Protein AF-A0A6A6LMG4-F1 (afdb_monomer_lite)

InterPro domains:
  IPR001678 SAM-dependent methyltransferase RsmB-F/NOP2-type domain [PS51686] (1-78)
  IPR023267 RNA (C5-cytosine) methyltransferase [PTHR22807] (11-76)
  IPR029063 S-adenosyl-L-methionine-dependent methyltransferase superfamily [G3DSA:3.40.50.150] (10-122)
  IPR029063 S-adenosyl-L-methionine-dependent methyltransferase superfamily [SSF53335] (12-74)

Sequence (123 aa):
MHLALAGSRVASEKNEAVINYALNMSDVKLDPCGLDFGRPGFIRSRKHHFHPSLGKARRFYPHVHNMDGYFVAKVNLGLQRRHQGRVAPKNSQVVPQQSKITAVWSDNNENKDSLETADIWLM

Structure (mmCIF, N/CA/C/O backbone):
data_AF-A0A6A6LMG4-F1
#
_entry.id   AF-A0A6A6LMG4-F1
#
loop_
_atom_site.group_PDB
_atom_site.id
_atom_site.type_symbol
_atom_site.label_atom_id
_atom_site.label_alt_id
_atom_site.label_comp_id
_atom_site.label_asym_id
_atom_site.label_entity_id
_atom_site.label_seq_id
_atom_site.pdbx_PDB_ins_code
_atom_site.Cartn_x
_atom_site.Cartn_y
_atom_site.Cartn_z
_atom_site.occupancy
_atom_site.B_iso_or_equiv
_atom_site.auth_seq_id
_atom_site.auth_comp_id
_atom_site.auth_asym_id
_atom_site.auth_atom_id
_atom_site.pdbx_PDB_model_num
ATOM 1 N N . MET A 1 1 ? -13.388 10.355 -0.576 1.00 55.06 1 MET A N 1
ATOM 2 C CA . MET A 1 1 ? -12.484 9.186 -0.644 1.00 55.06 1 MET A CA 1
ATOM 3 C C . MET A 1 1 ? -11.109 9.732 -0.960 1.00 55.06 1 MET A C 1
ATOM 5 O O . MET A 1 1 ? -11.005 10.443 -1.949 1.00 55.06 1 MET A O 1
ATOM 9 N N . HIS A 1 2 ? -10.106 9.502 -0.113 1.00 68.19 2 HIS A N 1
ATOM 10 C CA . HIS A 1 2 ? -8.768 10.050 -0.341 1.00 68.19 2 HIS A CA 1
ATOM 11 C C . HIS A 1 2 ? -7.846 8.915 -0.802 1.00 68.19 2 HIS A C 1
ATOM 13 O O . HIS A 1 2 ? -7.666 7.919 -0.102 1.00 68.19 2 HIS A O 1
ATOM 19 N N . LEU A 1 3 ? -7.318 9.037 -2.019 1.00 65.12 3 LEU A N 1
ATOM 20 C CA . LEU A 1 3 ? -6.275 8.158 -2.542 1.00 65.12 3 LEU A CA 1
ATOM 21 C C . LEU A 1 3 ? -4.925 8.789 -2.206 1.00 65.12 3 LEU A C 1
ATOM 23 O O . LEU A 1 3 ? -4.677 9.937 -2.566 1.00 65.12 3 LEU A O 1
ATOM 27 N N . ALA A 1 4 ? -4.069 8.049 -1.507 1.00 68.38 4 ALA A N 1
ATOM 28 C CA . ALA A 1 4 ? -2.695 8.456 -1.253 1.00 68.38 4 ALA A CA 1
ATOM 29 C C . ALA A 1 4 ? -1.780 7.811 -2.303 1.00 68.38 4 ALA A C 1
ATOM 31 O O . ALA A 1 4 ? -1.757 6.584 -2.439 1.00 68.38 4 ALA A O 1
ATOM 32 N N . LEU A 1 5 ? -1.042 8.650 -3.034 1.00 68.25 5 LEU A N 1
ATOM 33 C CA . LEU A 1 5 ? -0.026 8.267 -4.015 1.00 68.25 5 LEU A CA 1
ATOM 34 C C . LEU A 1 5 ? 1.340 8.759 -3.523 1.00 68.25 5 LEU A C 1
ATOM 36 O O . LEU A 1 5 ? 1.514 9.954 -3.296 1.00 68.25 5 LEU A O 1
ATOM 40 N N . ALA A 1 6 ? 2.304 7.853 -3.352 1.00 72.19 6 ALA A N 1
ATOM 41 C CA . ALA A 1 6 ? 3.681 8.187 -2.973 1.00 72.19 6 ALA A CA 1
ATOM 42 C C . ALA A 1 6 ? 4.679 7.659 -4.017 1.00 72.19 6 ALA A C 1
ATOM 44 O O . ALA A 1 6 ? 4.518 6.547 -4.514 1.00 72.19 6 ALA A O 1
ATOM 45 N N . GLY A 1 7 ? 5.707 8.444 -4.357 1.00 65.56 7 GLY A N 1
ATOM 46 C CA . GLY A 1 7 ? 6.691 8.106 -5.400 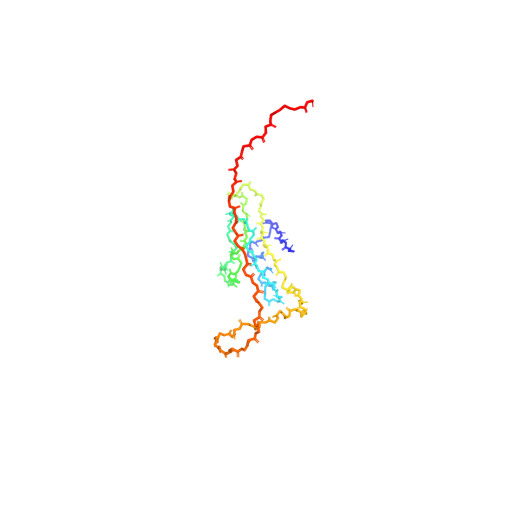1.00 65.56 7 GLY A CA 1
ATOM 47 C C . GLY A 1 7 ? 7.815 7.151 -4.958 1.00 65.56 7 GLY A C 1
ATOM 48 O O . GLY A 1 7 ? 8.142 7.044 -3.775 1.00 65.56 7 GLY A O 1
ATOM 49 N N . SER A 1 8 ? 8.454 6.498 -5.938 1.00 62.12 8 SER A N 1
ATOM 50 C CA . SER A 1 8 ? 9.442 5.404 -5.800 1.00 62.12 8 SER A CA 1
ATOM 51 C C . SER A 1 8 ? 10.697 5.710 -4.989 1.00 62.12 8 SER A C 1
ATOM 53 O O . SER A 1 8 ? 11.452 4.792 -4.673 1.00 62.12 8 SER A O 1
ATOM 55 N N . ARG A 1 9 ? 11.009 6.988 -4.753 1.00 61.88 9 ARG A N 1
ATOM 56 C CA . ARG A 1 9 ? 12.305 7.389 -4.181 1.00 61.88 9 ARG A CA 1
ATOM 57 C C . ARG A 1 9 ? 12.421 7.030 -2.699 1.00 61.88 9 ARG A C 1
ATOM 59 O O . ARG A 1 9 ? 13.519 6.970 -2.154 1.00 61.88 9 ARG A O 1
ATOM 66 N N . VAL A 1 10 ? 11.287 6.802 -2.048 1.00 63.09 10 VAL A N 1
ATOM 67 C CA . VAL A 1 10 ? 11.212 6.424 -0.642 1.00 63.09 10 VAL A CA 1
ATOM 68 C C . VAL A 1 10 ? 11.255 4.900 -0.521 1.00 63.09 10 VAL A C 1
ATOM 70 O O . VAL A 1 10 ? 10.548 4.196 -1.240 1.00 63.09 10 VAL A O 1
ATOM 73 N N . ALA A 1 11 ? 12.086 4.390 0.395 1.00 75.12 11 ALA A N 1
ATOM 74 C CA . ALA A 1 11 ? 12.155 2.963 0.701 1.00 75.12 11 ALA A CA 1
ATOM 75 C C . ALA A 1 11 ? 10.750 2.415 0.982 1.00 75.12 11 ALA A C 1
ATOM 77 O O . ALA A 1 11 ? 10.015 3.019 1.764 1.00 75.12 11 ALA A O 1
ATOM 78 N N . SER A 1 12 ? 10.397 1.272 0.378 1.00 78.88 12 SER A N 1
ATOM 79 C CA . SER A 1 12 ? 9.055 0.693 0.511 1.00 78.88 12 SER A CA 1
ATOM 80 C C . SER A 1 12 ? 8.643 0.604 1.984 1.00 78.88 12 SER A C 1
ATOM 82 O O . SER A 1 12 ? 7.637 1.172 2.356 1.00 78.88 12 SER A O 1
ATOM 84 N N . GLU A 1 13 ? 9.501 0.094 2.872 1.00 84.88 13 GLU A N 1
ATOM 85 C CA . GLU A 1 13 ? 9.216 0.014 4.319 1.00 84.88 13 GLU A CA 1
ATOM 86 C C . GLU A 1 13 ? 8.744 1.335 4.962 1.00 84.88 13 GLU A C 1
ATOM 88 O O . GLU A 1 13 ? 7.898 1.308 5.856 1.00 84.88 13 GLU A O 1
ATOM 93 N N . LYS A 1 14 ? 9.240 2.492 4.501 1.00 87.81 14 LYS A N 1
ATOM 94 C CA . LYS A 1 14 ? 8.823 3.802 5.018 1.00 87.81 14 LYS A CA 1
ATOM 95 C C . LYS A 1 14 ? 7.405 4.173 4.571 1.00 87.81 14 LYS A C 1
ATOM 97 O O . LYS A 1 14 ? 6.677 4.765 5.363 1.00 87.81 14 LYS A O 1
ATOM 102 N N . ASN A 1 15 ? 6.992 3.816 3.355 1.00 88.94 15 ASN A N 1
ATOM 103 C CA . ASN A 1 15 ? 5.629 4.081 2.877 1.00 88.94 15 ASN A CA 1
ATOM 104 C C . ASN A 1 15 ? 4.606 3.289 3.702 1.00 88.94 15 ASN A C 1
ATOM 106 O O . ASN A 1 15 ? 3.645 3.860 4.220 1.00 88.94 15 ASN A O 1
ATOM 110 N N . GLU A 1 16 ? 4.858 1.996 3.910 1.00 91.19 16 GLU A N 1
ATOM 111 C CA . GLU A 1 16 ? 4.041 1.145 4.773 1.00 91.19 16 GLU A CA 1
ATOM 112 C C . GLU A 1 16 ? 4.006 1.647 6.221 1.00 91.19 16 GLU A C 1
ATOM 114 O O . GLU A 1 16 ? 2.936 1.658 6.831 1.00 91.19 16 GLU A O 1
ATOM 119 N N . ALA A 1 17 ? 5.130 2.132 6.759 1.00 90.75 17 ALA A N 1
ATOM 120 C CA . ALA A 1 17 ? 5.180 2.700 8.104 1.00 90.75 17 ALA A CA 1
ATOM 121 C C . ALA A 1 17 ? 4.302 3.953 8.258 1.00 90.75 17 ALA A C 1
ATOM 123 O O . ALA A 1 17 ? 3.607 4.078 9.265 1.00 90.75 17 ALA A O 1
ATOM 124 N N . VAL A 1 18 ? 4.278 4.848 7.262 1.00 90.06 18 VAL A N 1
ATOM 125 C CA . VAL A 1 18 ? 3.433 6.058 7.286 1.00 90.06 18 VAL A CA 1
ATOM 126 C C . VAL A 1 18 ? 1.948 5.694 7.313 1.00 90.06 18 VAL A C 1
ATOM 128 O O . VAL A 1 18 ? 1.188 6.246 8.107 1.00 90.06 18 VAL A O 1
ATOM 131 N N . ILE A 1 19 ? 1.525 4.732 6.492 1.00 90.69 19 ILE A N 1
ATOM 132 C CA . ILE A 1 19 ? 0.124 4.292 6.485 1.00 90.69 19 ILE A CA 1
ATOM 133 C C . ILE A 1 19 ? -0.223 3.528 7.766 1.00 90.69 19 ILE A C 1
ATOM 135 O O . ILE A 1 19 ? -1.299 3.726 8.322 1.00 90.69 19 ILE A O 1
ATOM 139 N N . ASN A 1 20 ? 0.683 2.688 8.271 1.00 92.19 20 ASN A N 1
ATOM 140 C CA . ASN A 1 20 ? 0.487 1.980 9.534 1.00 92.19 20 ASN A CA 1
ATOM 141 C C . ASN A 1 20 ? 0.326 2.954 10.711 1.00 92.19 20 ASN A C 1
ATOM 143 O O . ASN A 1 20 ? -0.522 2.757 11.573 1.00 92.19 20 ASN A O 1
ATOM 147 N N . TYR A 1 21 ? 1.101 4.038 10.715 1.00 91.50 21 TYR A N 1
ATOM 148 C CA . TYR A 1 21 ? 0.971 5.109 11.696 1.00 91.50 21 TYR A CA 1
ATOM 149 C C . TYR A 1 21 ? -0.396 5.802 11.609 1.00 91.50 21 TYR A C 1
ATOM 151 O O . TYR A 1 21 ? -1.063 5.970 12.629 1.00 91.50 21 TYR A O 1
ATOM 159 N N . ALA A 1 22 ? -0.864 6.114 10.395 1.00 89.56 22 ALA A N 1
ATOM 160 C CA . ALA A 1 22 ? -2.193 6.688 10.185 1.00 89.56 22 ALA A CA 1
ATOM 161 C C . ALA A 1 22 ? -3.329 5.753 10.646 1.00 89.56 22 ALA A C 1
ATOM 163 O O . ALA A 1 22 ? -4.317 6.223 11.201 1.00 89.56 22 ALA A O 1
ATOM 164 N N . LEU A 1 23 ? -3.183 4.438 10.456 1.00 89.44 23 LEU A N 1
ATOM 165 C CA . LEU A 1 23 ? -4.149 3.441 10.934 1.00 89.44 23 LEU A CA 1
ATOM 166 C C . LEU A 1 23 ? -4.182 3.312 12.458 1.00 89.44 23 LEU A C 1
ATOM 168 O O . LEU A 1 23 ? -5.237 3.043 13.018 1.00 89.44 23 LEU A O 1
ATOM 172 N N . ASN A 1 24 ? -3.041 3.485 13.122 1.00 88.00 24 ASN A N 1
ATOM 173 C CA . ASN A 1 24 ? -2.955 3.333 14.573 1.00 88.00 24 ASN A CA 1
ATOM 174 C C . ASN A 1 24 ? -3.478 4.555 15.333 1.00 88.00 24 ASN A C 1
ATOM 176 O O . ASN A 1 24 ? -3.934 4.422 16.463 1.00 88.00 24 ASN A O 1
ATOM 180 N N . MET A 1 25 ? -3.373 5.746 14.747 1.00 84.50 25 MET A N 1
ATOM 181 C CA . MET A 1 25 ? -3.725 6.994 15.429 1.00 84.50 25 MET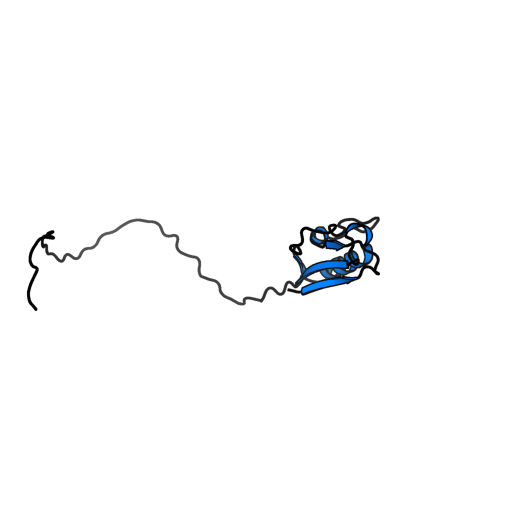 A CA 1
ATOM 182 C C . MET A 1 25 ? -5.095 7.551 15.071 1.00 84.50 25 MET A C 1
ATOM 184 O O . MET A 1 25 ? -5.566 8.484 15.716 1.00 84.50 25 MET A O 1
ATOM 188 N N . SER A 1 26 ? -5.700 7.083 13.989 1.00 79.56 26 SER A N 1
ATOM 189 C CA . SER A 1 26 ? -6.934 7.657 13.465 1.00 79.56 26 SER A CA 1
ATOM 190 C C . SER A 1 26 ? -7.931 6.558 13.143 1.00 79.56 26 SER A C 1
ATOM 192 O O . SER A 1 26 ? -7.540 5.439 12.825 1.00 79.56 26 SER A O 1
ATOM 194 N N . ASP A 1 27 ? -9.223 6.899 13.144 1.00 85.06 27 ASP A N 1
ATOM 195 C CA . ASP A 1 27 ? -10.313 6.015 12.707 1.00 85.06 27 ASP A CA 1
ATOM 196 C C . ASP A 1 27 ? -10.309 5.848 11.184 1.00 85.06 27 ASP A C 1
ATOM 198 O O . ASP A 1 27 ? -11.266 6.152 10.477 1.00 85.06 27 ASP A O 1
ATOM 202 N N . VAL A 1 28 ? -9.185 5.421 10.636 1.00 88.00 28 VAL A N 1
ATOM 203 C CA . VAL A 1 28 ? -8.950 5.304 9.210 1.00 88.00 28 VAL A CA 1
ATOM 204 C C . VAL A 1 28 ? -9.029 3.836 8.824 1.00 88.00 28 VAL A C 1
ATOM 206 O O . VAL A 1 28 ? -8.514 2.955 9.505 1.00 88.00 28 VAL A O 1
ATOM 209 N N . LYS A 1 29 ? -9.679 3.556 7.698 1.00 90.12 29 LYS A N 1
ATOM 210 C CA . LYS A 1 29 ? -9.779 2.213 7.131 1.00 90.12 29 LYS A CA 1
ATOM 211 C C . LYS A 1 29 ? -9.147 2.187 5.752 1.00 90.12 29 LYS A C 1
ATOM 213 O O . LYS A 1 29 ? -9.309 3.116 4.964 1.00 90.12 29 LYS A O 1
ATOM 218 N N . LEU A 1 30 ? -8.444 1.096 5.461 1.00 91.44 30 LEU A N 1
ATOM 219 C CA . LEU A 1 30 ? -7.962 0.816 4.115 1.00 91.44 30 LEU A CA 1
ATOM 220 C C . LEU A 1 30 ? -8.992 0.019 3.333 1.00 91.44 30 LEU A C 1
ATOM 222 O O . LEU A 1 30 ? -9.430 -1.062 3.754 1.00 91.44 30 LEU A O 1
ATOM 226 N N . ASP A 1 31 ? -9.285 0.542 2.155 1.00 91.88 31 ASP A N 1
ATOM 227 C CA . ASP A 1 31 ? -10.078 -0.121 1.139 1.00 91.88 31 ASP A CA 1
ATOM 228 C C . ASP A 1 31 ? -9.167 -0.712 0.060 1.00 91.88 31 ASP A C 1
ATOM 230 O O . ASP A 1 31 ? -8.068 -0.203 -0.175 1.00 91.88 31 ASP A O 1
ATOM 234 N N . PRO A 1 32 ? 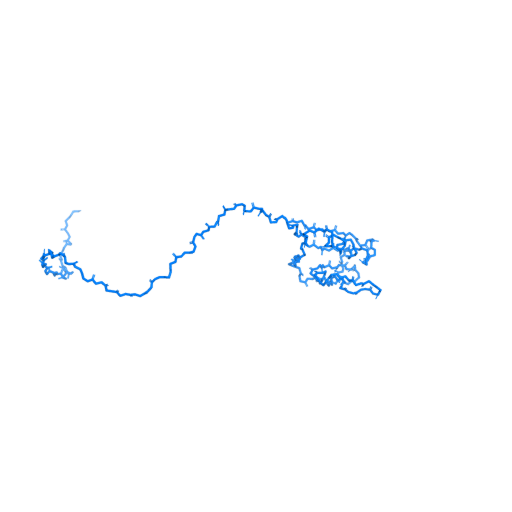-9.611 -1.778 -0.624 1.00 91.31 32 PRO A N 1
ATOM 235 C CA . PRO A 1 32 ? -8.934 -2.241 -1.825 1.00 91.31 32 PRO A CA 1
ATOM 236 C C . PRO A 1 32 ? -8.928 -1.131 -2.883 1.00 91.31 32 PRO A C 1
ATOM 238 O O . PRO A 1 32 ? -9.945 -0.477 -3.129 1.00 91.31 32 PRO A O 1
ATOM 241 N N . CYS A 1 33 ? -7.782 -0.935 -3.536 1.00 87.94 33 CYS A N 1
ATOM 242 C CA . CYS A 1 33 ? -7.619 0.098 -4.563 1.00 87.94 33 CYS A CA 1
ATOM 243 C C . CYS A 1 33 ? -8.420 -0.175 -5.852 1.00 87.94 33 CYS A C 1
ATOM 245 O O . CYS A 1 33 ? -8.443 0.685 -6.723 1.00 87.94 33 CYS A O 1
ATOM 247 N N . GLY A 1 34 ? -9.058 -1.346 -5.986 1.00 87.06 34 GLY A N 1
ATOM 248 C CA . GLY A 1 34 ? -9.708 -1.769 -7.234 1.00 87.06 34 GLY A CA 1
ATOM 249 C C . GLY A 1 34 ? -8.703 -1.994 -8.364 1.00 87.06 34 GLY A C 1
ATOM 250 O O . GLY A 1 34 ? -9.022 -1.796 -9.528 1.00 87.06 34 GLY A O 1
ATOM 251 N N . LEU A 1 35 ? -7.466 -2.330 -7.991 1.00 85.00 35 LEU A N 1
ATOM 252 C CA . LEU A 1 35 ? -6.341 -2.473 -8.895 1.00 85.00 35 LEU A CA 1
ATOM 253 C C . LEU A 1 35 ? -5.808 -3.898 -8.798 1.00 85.00 35 LEU A C 1
ATOM 255 O O . LEU A 1 35 ? -5.346 -4.320 -7.727 1.00 85.00 35 LEU A O 1
ATOM 259 N N . ASP A 1 36 ? -5.876 -4.618 -9.912 1.00 84.38 36 ASP A N 1
ATOM 260 C CA . ASP A 1 36 ? -5.462 -6.023 -9.989 1.00 84.38 36 ASP A CA 1
ATOM 261 C C . ASP A 1 36 ? -3.965 -6.173 -10.272 1.00 84.38 36 ASP A C 1
ATOM 263 O O . ASP A 1 36 ? -3.378 -7.222 -10.016 1.00 84.38 36 ASP A O 1
ATOM 267 N N . PHE A 1 37 ? -3.323 -5.098 -10.735 1.00 86.31 37 PHE A N 1
ATOM 268 C CA . PHE A 1 37 ? -1.892 -5.056 -10.994 1.00 86.31 37 PHE A CA 1
ATOM 269 C C . PHE A 1 37 ? -1.098 -4.492 -9.804 1.00 86.31 37 PHE A C 1
ATOM 271 O O . PHE A 1 37 ? -1.596 -3.715 -8.983 1.00 86.31 37 PHE A O 1
ATOM 278 N N . GLY A 1 38 ? 0.173 -4.892 -9.723 1.00 89.38 38 GLY A N 1
ATOM 279 C CA . GLY A 1 38 ? 1.110 -4.473 -8.679 1.00 89.38 38 GLY A CA 1
ATOM 280 C C . GLY A 1 38 ? 1.286 -5.491 -7.556 1.00 89.38 38 GLY A C 1
ATOM 281 O O . GLY A 1 38 ? 0.510 -6.433 -7.388 1.00 89.38 38 GLY A O 1
ATOM 282 N N . ARG A 1 39 ? 2.333 -5.302 -6.749 1.00 91.69 39 ARG A N 1
ATOM 283 C CA . ARG A 1 39 ? 2.592 -6.172 -5.591 1.00 91.69 39 ARG A CA 1
ATOM 284 C C . ARG A 1 39 ? 1.814 -5.670 -4.367 1.00 91.69 39 ARG A C 1
ATOM 286 O O . ARG A 1 39 ? 1.754 -4.461 -4.155 1.00 91.69 39 ARG A O 1
ATOM 293 N N . PRO A 1 40 ? 1.223 -6.556 -3.549 1.00 92.88 40 PRO A N 1
ATOM 294 C CA . PRO A 1 40 ? 0.502 -6.149 -2.342 1.00 92.88 40 PRO A CA 1
ATOM 295 C C . PRO A 1 40 ? 1.445 -5.505 -1.320 1.00 92.88 40 PRO A C 1
ATOM 297 O O . PRO A 1 40 ? 2.605 -5.910 -1.239 1.00 92.88 40 PRO A O 1
ATOM 300 N N . GLY A 1 41 ? 0.948 -4.546 -0.532 1.00 91.81 41 GLY A N 1
ATOM 301 C CA . GLY A 1 41 ? 1.687 -3.900 0.563 1.00 91.81 41 GLY A CA 1
ATOM 302 C C . GLY A 1 41 ? 2.269 -4.889 1.587 1.00 91.81 41 GLY A C 1
ATOM 303 O O . GLY A 1 41 ? 1.842 -6.043 1.680 1.00 91.81 41 GLY A O 1
ATOM 304 N N . PHE A 1 42 ? 3.293 -4.478 2.344 1.00 92.75 42 PHE A N 1
ATOM 305 C CA . PHE A 1 42 ? 3.946 -5.373 3.298 1.00 92.75 42 PHE A CA 1
ATOM 306 C C . PHE A 1 42 ? 3.085 -5.496 4.550 1.00 92.75 42 PHE A C 1
ATOM 308 O O . PHE A 1 42 ? 2.814 -4.512 5.226 1.00 92.75 42 PHE A O 1
ATOM 315 N N . ILE A 1 43 ? 2.698 -6.725 4.883 1.00 92.75 43 ILE A N 1
ATOM 316 C CA . ILE A 1 43 ? 2.105 -7.056 6.188 1.00 92.75 43 ILE A CA 1
ATOM 317 C C . ILE A 1 43 ? 3.223 -7.312 7.208 1.00 92.75 43 ILE A C 1
ATOM 319 O O . ILE A 1 43 ? 3.130 -6.961 8.380 1.00 92.75 43 ILE A O 1
ATOM 323 N N . ARG A 1 44 ? 4.330 -7.887 6.736 1.00 90.19 44 ARG A N 1
ATOM 324 C CA . ARG A 1 44 ? 5.539 -8.132 7.514 1.00 90.19 44 ARG A CA 1
ATOM 325 C C . ARG A 1 44 ? 6.740 -7.770 6.657 1.00 90.19 44 ARG A C 1
ATOM 327 O O . ARG A 1 44 ? 6.858 -8.265 5.538 1.00 90.19 44 ARG A O 1
ATOM 334 N N . SER A 1 45 ? 7.621 -6.926 7.184 1.00 88.31 45 SER A N 1
ATOM 335 C CA . SER A 1 45 ? 8.905 -6.628 6.550 1.00 88.31 45 SER A CA 1
ATOM 336 C C . SER A 1 45 ? 10.011 -6.699 7.580 1.00 88.31 45 SER A C 1
ATOM 338 O O . SER A 1 45 ? 10.015 -5.925 8.533 1.00 88.31 45 SER A O 1
ATOM 340 N N . ARG A 1 46 ? 10.957 -7.624 7.395 1.00 87.06 46 ARG A N 1
ATOM 341 C CA . ARG A 1 46 ? 12.110 -7.820 8.287 1.00 87.06 46 ARG A CA 1
ATOM 342 C C . ARG A 1 46 ? 11.697 -7.855 9.770 1.00 87.06 46 ARG A C 1
ATOM 344 O O . ARG A 1 46 ? 11.147 -8.858 10.217 1.00 87.06 46 ARG A O 1
ATOM 351 N N . LYS A 1 47 ? 11.963 -6.769 10.508 1.00 89.81 47 LYS A N 1
ATOM 352 C CA . LYS A 1 47 ? 11.692 -6.598 11.946 1.00 89.81 47 LYS A CA 1
ATOM 353 C C . LYS A 1 47 ? 10.369 -5.872 12.242 1.00 89.81 47 LYS A C 1
ATOM 355 O O . LYS A 1 47 ? 9.971 -5.796 13.398 1.00 89.81 47 LYS A O 1
ATOM 360 N N . HIS A 1 48 ? 9.699 -5.326 11.228 1.00 87.44 48 HIS A N 1
ATOM 361 C CA . HIS A 1 48 ? 8.466 -4.560 11.372 1.00 87.44 48 HIS A CA 1
ATOM 362 C C . HIS A 1 48 ? 7.233 -5.408 11.050 1.00 87.44 48 HIS A C 1
ATOM 364 O O . HIS A 1 48 ? 7.138 -6.057 10.001 1.00 87.44 48 HIS A O 1
ATOM 370 N N . HIS A 1 49 ? 6.278 -5.361 11.976 1.00 92.19 49 HIS A N 1
ATOM 371 C CA . HIS A 1 49 ? 4.951 -5.941 11.840 1.00 92.19 49 HIS A CA 1
ATOM 372 C C . HIS A 1 49 ? 3.967 -4.815 11.560 1.00 92.19 49 HIS A C 1
ATOM 374 O O . HIS A 1 49 ? 3.868 -3.866 12.339 1.00 92.19 49 HIS A O 1
ATOM 380 N N . PHE A 1 50 ? 3.264 -4.915 10.441 1.00 93.25 50 PHE A N 1
ATOM 381 C CA . PHE A 1 50 ? 2.290 -3.919 10.042 1.00 93.25 50 PHE A CA 1
ATOM 382 C C . PHE A 1 50 ? 0.868 -4.469 10.105 1.00 93.25 50 PHE A C 1
ATOM 384 O O . PHE A 1 50 ? 0.644 -5.680 10.161 1.00 93.25 50 PHE A O 1
ATOM 391 N N . HIS A 1 51 ? -0.106 -3.562 10.065 1.00 92.69 51 HIS A N 1
ATOM 392 C CA . HIS A 1 51 ? -1.509 -3.933 10.053 1.00 92.69 51 HIS A CA 1
ATOM 393 C C . HIS A 1 51 ? -1.842 -4.803 8.819 1.00 92.69 51 HIS A C 1
ATOM 395 O O . HIS A 1 51 ? -1.497 -4.425 7.694 1.00 92.69 51 HIS A O 1
ATOM 401 N N . PRO A 1 52 ? -2.570 -5.928 8.968 1.00 93.31 52 PRO A N 1
ATOM 402 C CA . PRO A 1 52 ? -2.884 -6.839 7.859 1.00 93.31 52 PRO A CA 1
ATOM 403 C C . PRO A 1 52 ? -3.643 -6.160 6.708 1.00 93.31 52 PRO A C 1
ATOM 405 O O . PRO A 1 52 ? -3.482 -6.529 5.545 1.00 93.31 52 PRO A O 1
ATOM 408 N N . SER A 1 53 ? -4.410 -5.105 7.003 1.00 92.25 53 SER A N 1
ATOM 409 C CA . SER A 1 53 ? -5.083 -4.284 5.983 1.00 92.25 53 SER A CA 1
ATOM 410 C C . SER A 1 53 ? -4.140 -3.626 4.969 1.00 92.25 53 SER A C 1
ATOM 412 O O . SER A 1 53 ? -4.621 -3.238 3.907 1.00 92.25 53 SER A O 1
ATOM 414 N N . LEU A 1 54 ? -2.831 -3.514 5.234 1.00 92.44 54 LEU A N 1
ATOM 415 C CA . LEU A 1 54 ? -1.867 -3.008 4.246 1.00 92.44 54 LEU A CA 1
ATOM 416 C C . LEU A 1 54 ? -1.748 -3.896 3.007 1.00 92.44 54 LEU A C 1
ATOM 418 O O . LEU A 1 54 ? -1.345 -3.402 1.958 1.00 92.44 54 LEU A O 1
ATOM 422 N N . GLY A 1 55 ? -2.168 -5.164 3.073 1.00 92.69 55 GLY A N 1
ATOM 423 C CA . GLY A 1 55 ? -2.253 -6.018 1.886 1.00 92.69 55 GLY A CA 1
ATOM 424 C C . GLY A 1 55 ? -3.202 -5.475 0.805 1.00 92.69 55 GLY A C 1
ATOM 425 O O . GLY A 1 55 ? -3.075 -5.848 -0.358 1.00 92.69 55 GLY A O 1
ATOM 426 N N . LYS A 1 56 ? -4.118 -4.563 1.166 1.00 92.88 56 LYS A N 1
ATOM 427 C CA . LYS A 1 56 ? -5.031 -3.879 0.234 1.00 92.88 56 LYS A CA 1
ATOM 428 C C . LYS A 1 56 ? -4.357 -2.762 -0.572 1.00 92.88 56 LYS A C 1
ATOM 430 O O . LYS A 1 56 ? -4.910 -2.335 -1.584 1.00 92.88 56 LYS A O 1
ATOM 435 N N . ALA A 1 57 ? -3.195 -2.285 -0.124 1.00 93.00 57 ALA A N 1
ATOM 436 C CA . ALA A 1 57 ? -2.387 -1.309 -0.844 1.00 93.00 57 ALA A CA 1
ATOM 437 C C . ALA A 1 57 ? -1.593 -1.981 -1.975 1.00 93.00 57 ALA A C 1
ATOM 439 O O . ALA A 1 57 ? -1.335 -3.190 -1.945 1.00 93.00 57 ALA A O 1
ATOM 440 N N . ARG A 1 58 ? -1.174 -1.190 -2.967 1.00 92.56 58 ARG A N 1
ATOM 441 C CA . ARG A 1 58 ? -0.429 -1.669 -4.138 1.00 92.56 58 ARG A CA 1
ATOM 442 C C . ARG A 1 58 ? 0.900 -0.948 -4.298 1.00 92.56 58 ARG A C 1
ATOM 444 O O . ARG A 1 58 ? 0.982 0.269 -4.153 1.00 92.56 58 ARG A O 1
ATOM 451 N N . ARG A 1 59 ? 1.930 -1.724 -4.627 1.00 91.12 59 ARG A N 1
ATOM 452 C CA . ARG A 1 59 ? 3.284 -1.270 -4.940 1.00 91.12 59 ARG A CA 1
ATOM 453 C C . ARG A 1 59 ? 3.603 -1.495 -6.402 1.00 91.12 59 ARG A C 1
ATOM 455 O O . ARG A 1 59 ? 3.353 -2.581 -6.930 1.00 91.12 59 ARG A O 1
ATOM 462 N N . PHE A 1 60 ? 4.269 -0.508 -6.978 1.00 90.56 60 PHE A N 1
ATOM 463 C CA . PHE A 1 60 ? 4.782 -0.539 -8.332 1.00 90.56 60 PHE A CA 1
ATOM 464 C C . PHE A 1 60 ? 6.297 -0.388 -8.306 1.00 90.56 60 PHE A C 1
ATOM 466 O O . PHE A 1 60 ? 6.828 0.522 -7.674 1.00 90.56 60 PHE A O 1
ATOM 473 N N . TYR A 1 61 ? 6.990 -1.324 -8.950 1.00 87.81 61 TYR A N 1
ATOM 474 C CA . TYR A 1 61 ? 8.434 -1.350 -9.104 1.00 87.81 61 TYR A CA 1
ATOM 475 C C . TYR A 1 61 ? 8.800 -1.136 -10.574 1.00 87.81 61 TYR A C 1
ATOM 477 O O . TYR A 1 61 ? 8.259 -1.859 -11.418 1.00 87.81 61 TYR A O 1
ATOM 485 N N . PRO A 1 62 ? 9.763 -0.250 -10.882 1.00 87.88 62 PRO A N 1
ATOM 486 C CA . PRO A 1 62 ? 10.098 0.052 -12.267 1.00 87.88 62 PRO A CA 1
ATOM 487 C C . PRO A 1 62 ? 10.545 -1.130 -13.104 1.00 87.88 62 PRO A C 1
ATOM 489 O O . PRO A 1 62 ? 10.069 -1.331 -14.213 1.00 87.88 62 PRO A O 1
ATOM 492 N N . HIS A 1 63 ? 11.383 -1.979 -12.524 1.00 83.75 63 HIS A N 1
ATOM 493 C CA . HIS A 1 63 ? 11.911 -3.158 -13.197 1.00 83.75 63 HIS A CA 1
ATOM 494 C C . HIS A 1 63 ? 10.885 -4.292 -13.353 1.00 83.75 63 HIS A C 1
ATOM 496 O O . HIS A 1 63 ? 11.080 -5.167 -14.185 1.00 83.75 63 HIS A O 1
ATOM 502 N N . VAL A 1 64 ? 9.811 -4.311 -12.552 1.00 88.12 64 VAL A N 1
ATOM 503 C CA . VAL A 1 64 ? 8.788 -5.375 -12.610 1.00 88.12 64 VAL A CA 1
ATOM 504 C C . VAL A 1 64 ? 7.635 -4.979 -13.520 1.00 88.12 64 VAL A C 1
ATOM 506 O O . VAL A 1 64 ? 7.064 -5.826 -14.197 1.00 88.12 64 VAL A O 1
ATOM 509 N N . HIS A 1 65 ? 7.259 -3.701 -13.497 1.00 86.31 65 HIS A N 1
ATOM 510 C CA . HIS A 1 65 ? 6.046 -3.227 -14.157 1.00 86.31 65 HIS A CA 1
ATOM 511 C C . HIS A 1 65 ? 6.316 -2.291 -15.332 1.00 86.31 65 HIS A C 1
ATOM 513 O O . HIS A 1 65 ? 5.354 -1.857 -15.952 1.00 86.31 65 HIS A O 1
ATOM 519 N N . ASN A 1 66 ? 7.583 -1.999 -15.656 1.00 86.12 66 ASN A N 1
ATOM 520 C CA . ASN A 1 66 ? 7.957 -1.077 -16.732 1.00 86.12 66 ASN A CA 1
ATOM 521 C C . ASN A 1 66 ? 7.252 0.293 -16.603 1.00 86.12 66 ASN A C 1
ATOM 523 O O . ASN A 1 66 ? 6.782 0.872 -17.577 1.00 86.12 66 ASN A O 1
ATOM 527 N N . MET A 1 67 ? 7.118 0.770 -15.364 1.00 83.44 67 MET A N 1
ATOM 528 C CA . MET A 1 67 ? 6.441 2.013 -14.982 1.00 83.44 67 MET A CA 1
ATOM 529 C C . MET A 1 67 ? 7.275 2.747 -13.937 1.00 83.44 67 MET A C 1
ATOM 531 O O . MET A 1 67 ? 8.147 2.151 -13.317 1.00 83.44 67 MET A O 1
ATOM 535 N N . ASP A 1 68 ? 6.987 4.011 -13.651 1.00 83.19 68 ASP A N 1
ATOM 536 C CA . ASP A 1 68 ? 7.586 4.636 -12.474 1.00 83.19 68 ASP A CA 1
ATOM 537 C C . ASP A 1 68 ? 7.205 3.872 -11.203 1.00 83.19 68 ASP A C 1
ATOM 539 O O . ASP A 1 68 ? 6.151 3.240 -11.112 1.00 83.19 68 ASP A O 1
ATOM 543 N N . GLY A 1 69 ? 8.082 3.881 -10.205 1.00 86.69 69 GLY A N 1
ATOM 544 C CA . GLY A 1 69 ? 7.757 3.236 -8.945 1.00 86.69 69 GLY A CA 1
ATOM 545 C C . GLY A 1 69 ? 6.815 4.123 -8.143 1.00 86.69 69 GLY A C 1
ATOM 546 O O . GLY A 1 69 ? 7.047 5.323 -7.978 1.00 86.69 69 GLY A O 1
ATOM 547 N N . TYR A 1 70 ? 5.741 3.553 -7.623 1.00 88.88 70 TYR A N 1
ATOM 548 C CA . TYR A 1 70 ? 4.822 4.279 -6.758 1.00 88.88 70 TYR A CA 1
ATOM 549 C C . TYR A 1 70 ? 4.102 3.333 -5.801 1.00 88.88 70 TYR A C 1
ATOM 551 O O . TYR A 1 70 ? 4.056 2.115 -5.984 1.00 88.88 70 TYR A O 1
ATOM 559 N N . PHE A 1 71 ? 3.570 3.910 -4.733 1.00 90.50 71 PHE A N 1
ATOM 560 C CA . PHE A 1 71 ? 2.784 3.240 -3.710 1.00 90.50 71 PHE A CA 1
ATOM 561 C C . PHE A 1 71 ? 1.387 3.859 -3.681 1.00 90.50 71 PHE A C 1
ATOM 563 O O . PHE A 1 71 ? 1.254 5.081 -3.593 1.00 90.50 71 PHE A O 1
ATOM 570 N N . VAL A 1 72 ? 0.357 3.014 -3.754 1.00 90.69 72 VAL A N 1
ATOM 571 C CA . VAL A 1 72 ? -1.054 3.415 -3.800 1.00 90.69 72 VAL A CA 1
ATOM 572 C C . VAL A 1 72 ? -1.796 2.813 -2.618 1.00 90.69 72 VAL A C 1
ATOM 574 O O . VAL A 1 72 ? -1.837 1.589 -2.462 1.00 90.69 72 VAL A O 1
ATOM 577 N N . ALA A 1 73 ? -2.458 3.661 -1.837 1.00 91.50 73 ALA A N 1
ATOM 578 C CA . ALA A 1 73 ? -3.390 3.233 -0.804 1.00 91.50 73 ALA A CA 1
ATOM 579 C C . ALA A 1 73 ? -4.696 4.026 -0.898 1.00 91.50 73 ALA A C 1
ATOM 581 O O . ALA A 1 73 ? -4.694 5.258 -0.955 1.00 91.50 73 ALA A O 1
ATOM 582 N N . LYS A 1 74 ? -5.825 3.313 -0.882 1.00 90.75 74 LYS A N 1
ATOM 583 C CA . LYS A 1 74 ? -7.147 3.922 -0.766 1.00 90.75 74 LYS A CA 1
ATOM 584 C C . LYS A 1 74 ? -7.524 4.015 0.702 1.00 90.75 74 LYS A C 1
ATOM 586 O O . LYS A 1 74 ? -7.712 3.003 1.379 1.00 90.75 74 LYS A O 1
ATOM 591 N N . VAL A 1 75 ? -7.619 5.249 1.176 1.00 90.31 75 VAL A N 1
ATOM 592 C CA . VAL A 1 75 ? -7.801 5.562 2.583 1.00 90.31 75 VAL A CA 1
ATOM 593 C C . VAL A 1 75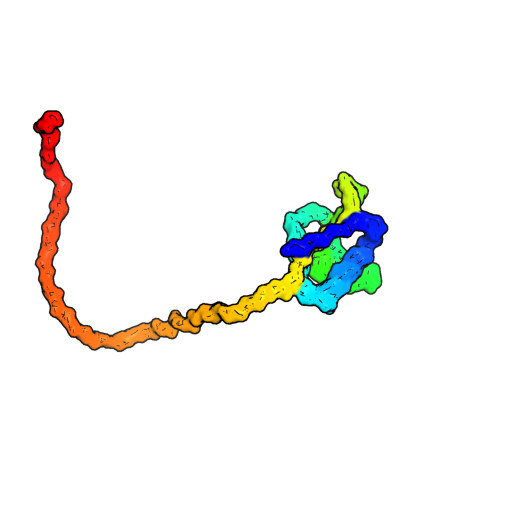 ? -9.190 6.160 2.783 1.00 90.31 75 VAL A C 1
ATOM 595 O O . VAL A 1 75 ? -9.538 7.212 2.235 1.00 90.31 75 VAL A O 1
ATOM 598 N N . ASN A 1 76 ? -9.996 5.484 3.590 1.00 87.56 76 ASN A N 1
ATOM 599 C CA . ASN A 1 76 ? -11.267 5.997 4.063 1.00 87.56 76 ASN A CA 1
ATOM 600 C C . ASN A 1 76 ? -11.082 6.525 5.472 1.00 87.56 76 ASN A C 1
ATOM 602 O O . ASN A 1 76 ? -10.914 5.762 6.422 1.00 87.56 76 ASN A O 1
ATOM 606 N N . LEU A 1 77 ? -11.151 7.844 5.602 1.00 84.62 77 LEU A N 1
ATOM 607 C CA . LEU A 1 77 ? -11.348 8.449 6.903 1.00 84.62 77 LEU A CA 1
ATOM 608 C C . LEU A 1 77 ? -12.722 8.007 7.402 1.00 84.62 77 LEU A C 1
ATOM 610 O O . LEU A 1 77 ? -13.724 8.207 6.712 1.00 84.62 77 LEU A O 1
ATOM 614 N N . GLY A 1 78 ? -12.766 7.416 8.589 1.00 69.81 78 GLY A N 1
ATOM 615 C CA . GLY A 1 78 ? -13.971 7.082 9.335 1.00 69.81 78 GLY A CA 1
ATOM 616 C C . GLY A 1 78 ? -14.685 8.327 9.835 1.00 69.81 78 GLY A C 1
ATOM 617 O O . GLY A 1 78 ? -15.139 8.376 10.970 1.00 69.81 78 GLY A O 1
ATOM 618 N N . LEU A 1 79 ? -14.877 9.315 8.962 1.00 63.06 79 LEU A N 1
ATOM 619 C CA . LEU A 1 79 ? -16.068 10.128 9.027 1.00 63.06 79 LEU A CA 1
ATOM 620 C C . LEU A 1 79 ? -17.213 9.189 8.641 1.00 63.06 79 LEU A C 1
ATOM 622 O O . LEU A 1 79 ? -17.738 9.213 7.527 1.00 63.06 79 LEU A O 1
ATOM 626 N N . GLN A 1 80 ? -17.638 8.343 9.583 1.00 58.69 80 GLN A N 1
ATOM 627 C CA . GLN A 1 80 ? -19.062 8.088 9.636 1.00 58.69 80 GLN A CA 1
ATOM 628 C C . GLN A 1 80 ? -19.652 9.490 9.666 1.00 58.69 80 GLN A C 1
ATOM 630 O O . GLN A 1 80 ? -19.432 10.233 10.627 1.00 58.69 80 GLN A O 1
ATOM 635 N N . ARG A 1 81 ? -20.334 9.904 8.588 1.00 56.00 81 ARG A N 1
ATOM 636 C CA . ARG A 1 81 ? -21.340 10.947 8.743 1.00 56.00 81 ARG A CA 1
ATOM 637 C C . ARG A 1 81 ? -22.090 10.487 9.976 1.00 56.00 81 ARG A C 1
ATOM 639 O O . ARG A 1 81 ? -22.639 9.384 9.956 1.00 56.00 81 ARG A O 1
ATOM 646 N N . ARG A 1 82 ? -22.015 11.252 11.066 1.00 55.78 82 ARG A N 1
ATOM 647 C CA . ARG A 1 82 ? -22.962 11.101 12.156 1.00 55.78 82 ARG A CA 1
ATOM 648 C C . ARG A 1 82 ? -24.302 11.322 11.473 1.00 55.78 82 ARG A C 1
ATOM 650 O O . ARG A 1 82 ? -24.753 12.451 11.345 1.00 55.78 82 ARG A O 1
ATOM 657 N N . HIS A 1 83 ? -24.898 10.265 10.940 1.00 51.19 83 HIS A N 1
ATOM 658 C CA . HIS A 1 83 ? -26.319 10.210 10.727 1.00 51.19 83 HIS A CA 1
ATOM 659 C C . HIS A 1 83 ? -26.855 10.213 12.154 1.00 51.19 83 HIS A C 1
ATOM 661 O O . HIS A 1 83 ? -27.081 9.173 12.766 1.00 51.19 83 HIS A O 1
ATOM 667 N N . GLN A 1 84 ? -26.927 11.412 12.734 1.00 52.97 84 GLN A N 1
ATOM 668 C CA . GLN A 1 84 ? -27.863 11.683 13.798 1.00 52.97 84 GLN A CA 1
ATOM 669 C C . GLN A 1 84 ? -29.218 11.229 13.253 1.00 52.97 84 GLN A C 1
ATOM 671 O O . GLN A 1 84 ? -29.632 11.672 12.187 1.00 52.97 84 GLN A O 1
ATOM 676 N N . GLY A 1 85 ? -29.826 10.260 13.932 1.00 52.62 85 GLY A N 1
ATOM 677 C CA . GLY A 1 85 ? -31.245 9.940 13.842 1.00 52.62 85 GLY A CA 1
ATOM 678 C C . GLY A 1 85 ? -31.850 9.820 12.441 1.00 52.62 85 GLY A C 1
ATOM 679 O O . GLY A 1 85 ? -32.447 10.755 11.923 1.00 52.62 85 GLY A O 1
ATOM 680 N N . ARG A 1 86 ? -31.895 8.600 11.909 1.00 53.91 86 ARG A N 1
ATOM 681 C CA . ARG A 1 86 ? -33.156 8.120 11.329 1.00 53.91 86 ARG A CA 1
ATOM 682 C C . ARG A 1 86 ? -33.310 6.654 11.685 1.00 53.91 86 ARG A C 1
ATOM 684 O O . ARG A 1 86 ? -32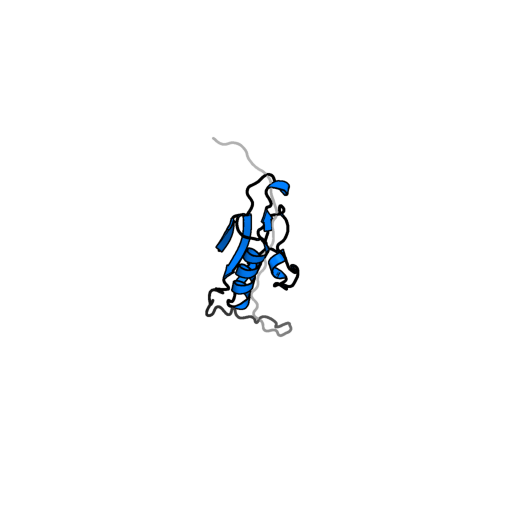.981 5.758 10.917 1.00 53.91 86 ARG A O 1
ATOM 691 N N . VAL A 1 87 ? -33.748 6.433 12.919 1.00 56.69 87 VAL A N 1
ATOM 692 C CA . VAL A 1 87 ? -34.325 5.156 13.322 1.00 56.69 87 VAL A CA 1
ATOM 693 C C . VAL A 1 87 ? -35.580 4.988 12.466 1.00 56.69 87 VAL A C 1
ATOM 695 O O . VAL A 1 87 ? -36.556 5.707 12.656 1.00 56.69 87 VAL A O 1
ATOM 698 N N . ALA A 1 88 ? -35.541 4.109 11.468 1.00 58.47 88 ALA A N 1
ATOM 699 C CA . ALA A 1 88 ? -36.769 3.615 10.863 1.00 58.47 88 ALA A CA 1
ATOM 700 C C . ALA A 1 88 ? -37.388 2.629 11.870 1.00 58.47 88 ALA A C 1
ATOM 702 O O . ALA A 1 88 ? -36.680 1.711 12.302 1.00 58.47 88 ALA A O 1
ATOM 703 N N . PRO A 1 89 ? -38.647 2.814 12.302 1.00 52.31 89 PRO A N 1
ATOM 704 C CA . PRO A 1 89 ? -39.255 1.912 13.265 1.00 52.31 89 PRO A CA 1
ATOM 705 C C . PRO A 1 89 ? -39.366 0.516 12.647 1.00 52.31 89 PRO A C 1
ATOM 707 O O . PRO A 1 89 ? -40.011 0.319 11.619 1.00 52.31 89 PRO A O 1
ATOM 710 N N . LYS A 1 90 ? -38.729 -0.465 13.287 1.00 49.16 90 LYS A N 1
ATOM 711 C CA . LYS A 1 90 ? -39.049 -1.877 13.091 1.00 49.16 90 LYS A CA 1
ATOM 712 C C . LYS A 1 90 ? -40.120 -2.241 14.110 1.00 49.16 90 LYS A C 1
ATOM 714 O O . LYS A 1 90 ? -39.779 -2.429 15.271 1.00 49.16 90 LYS A O 1
ATOM 719 N N . ASN A 1 91 ? -41.373 -2.378 13.683 1.00 43.38 91 ASN A N 1
ATOM 720 C CA . ASN A 1 91 ? -42.208 -3.454 14.213 1.00 43.38 91 ASN A CA 1
ATOM 721 C C . ASN A 1 91 ? -43.387 -3.767 13.283 1.00 43.38 91 ASN A C 1
ATOM 723 O O . ASN A 1 91 ? -44.278 -2.944 13.101 1.00 43.38 91 ASN A O 1
ATOM 727 N N . SER A 1 92 ? -43.400 -4.967 12.710 1.00 49.25 92 SER A N 1
ATOM 728 C CA . SER A 1 92 ? -44.598 -5.604 12.153 1.00 49.25 92 SER A CA 1
ATOM 729 C C . SER A 1 92 ? -44.367 -7.112 12.153 1.00 49.25 92 SER A C 1
ATOM 731 O O . SER A 1 92 ? -44.059 -7.721 11.134 1.00 49.25 92 SER A O 1
ATOM 733 N N . GLN A 1 93 ? -44.448 -7.700 13.341 1.00 49.84 93 GLN A N 1
ATOM 734 C CA . GLN A 1 93 ? -44.725 -9.119 13.530 1.00 49.84 93 GLN A CA 1
ATOM 735 C C . GLN A 1 93 ? -45.941 -9.194 14.456 1.00 49.84 93 GLN A C 1
ATOM 737 O O . GLN A 1 93 ? -45.798 -9.120 15.672 1.00 49.84 93 GLN A O 1
ATOM 742 N N . VAL A 1 94 ? -47.138 -9.294 13.875 1.00 41.69 94 VAL A N 1
ATOM 743 C CA . VAL A 1 94 ? -48.301 -9.901 14.535 1.00 41.69 94 VAL A CA 1
ATOM 744 C C . VAL A 1 94 ? -48.973 -10.806 13.500 1.00 41.69 94 VAL A C 1
ATOM 746 O O . VAL A 1 94 ? -49.430 -10.346 12.459 1.00 41.69 94 VAL A O 1
ATOM 749 N N . VAL A 1 95 ? -48.984 -12.103 13.791 1.00 39.75 95 VAL A N 1
ATOM 750 C CA . VAL A 1 95 ? -49.700 -13.195 13.105 1.00 39.75 95 VAL A CA 1
ATOM 751 C C . VAL A 1 95 ? -50.582 -13.850 14.194 1.00 39.75 95 VAL A C 1
ATOM 753 O O . VAL A 1 95 ? -50.177 -13.790 15.354 1.00 39.75 95 VAL A O 1
ATOM 756 N N . PRO A 1 96 ? -51.650 -14.620 13.905 1.00 45.19 96 PRO A N 1
ATOM 757 C CA . PRO A 1 96 ? -52.952 -14.328 13.286 1.00 45.19 96 PRO A CA 1
ATOM 758 C C . PRO A 1 96 ? -54.156 -14.571 14.263 1.00 45.19 96 PRO A C 1
ATOM 760 O O . PRO A 1 96 ? -53.959 -14.934 15.415 1.00 45.19 96 PRO A O 1
ATOM 763 N N . GLN A 1 97 ? -55.391 -14.486 13.729 1.00 32.78 97 GLN A N 1
ATOM 764 C CA . GLN A 1 97 ? -56.694 -15.066 14.173 1.00 32.78 97 GLN A CA 1
ATOM 765 C C . GLN A 1 97 ? -57.756 -14.220 14.930 1.00 32.78 97 GLN A C 1
ATOM 767 O O . GLN A 1 97 ? -57.574 -13.805 16.064 1.00 32.78 97 GLN A O 1
ATOM 772 N N . GLN A 1 98 ? -58.927 -14.155 14.254 1.00 39.47 98 GLN A N 1
ATOM 773 C CA . GLN A 1 98 ? -60.345 -14.092 14.690 1.00 39.47 98 GLN A CA 1
ATOM 774 C C . GLN A 1 98 ? -60.813 -12.896 15.549 1.00 39.47 98 GLN A C 1
ATOM 776 O O . GLN A 1 98 ? -60.320 -12.637 16.631 1.00 39.47 98 GLN A O 1
ATOM 781 N N . SER A 1 99 ? -61.853 -12.154 15.152 1.00 37.09 99 SER A N 1
ATOM 782 C CA . SER A 1 99 ? -63.230 -12.653 15.021 1.00 37.09 99 SER A CA 1
ATOM 783 C C . SER A 1 99 ? -64.155 -11.679 14.262 1.00 37.09 99 SER A C 1
ATOM 785 O O . SER A 1 99 ? -63.868 -10.499 14.093 1.00 37.09 99 SER A O 1
ATOM 787 N N . LYS A 1 100 ? -65.261 -12.249 13.771 1.00 38.22 100 LYS A N 1
ATOM 788 C CA . LYS A 1 100 ? -66.400 -11.655 13.052 1.00 38.22 100 LYS A CA 1
ATOM 789 C C . LYS A 1 100 ? -66.921 -10.361 13.705 1.00 38.22 100 LYS A C 1
ATOM 791 O O . LYS A 1 100 ? -67.004 -10.327 14.923 1.00 38.22 100 LYS A O 1
ATOM 796 N N . ILE A 1 101 ? -67.417 -9.410 12.903 1.00 30.31 101 ILE A N 1
ATOM 797 C CA . ILE A 1 101 ? -68.807 -8.902 12.942 1.00 30.31 101 ILE A CA 1
ATOM 798 C C . ILE A 1 101 ? -69.121 -8.164 11.622 1.00 30.31 101 ILE A C 1
ATOM 800 O O . ILE A 1 101 ? -68.274 -7.549 10.985 1.00 30.31 101 ILE A O 1
ATOM 804 N N . THR A 1 102 ? -70.369 -8.366 11.226 1.00 33.88 102 THR A N 1
ATOM 805 C CA . THR A 1 102 ? -71.132 -8.144 9.994 1.00 33.88 102 THR A CA 1
ATOM 806 C C . THR A 1 102 ? -71.407 -6.693 9.589 1.00 33.88 102 THR A C 1
ATOM 808 O O . THR A 1 102 ? -71.744 -5.888 10.449 1.00 33.88 102 THR A O 1
ATOM 811 N N . ALA A 1 103 ? -71.508 -6.436 8.279 1.00 33.69 103 ALA A N 1
ATOM 812 C CA . ALA A 1 103 ? -72.685 -5.781 7.690 1.00 33.69 103 ALA A CA 1
ATOM 813 C C . ALA A 1 103 ? -72.786 -6.097 6.186 1.00 33.69 103 ALA A C 1
ATOM 815 O O . ALA A 1 103 ? -71.866 -5.855 5.411 1.00 33.69 103 ALA A O 1
ATOM 816 N N . VAL A 1 104 ? -73.924 -6.685 5.837 1.00 36.84 104 VAL A N 1
ATOM 817 C CA . VAL A 1 104 ? -74.423 -7.094 4.519 1.00 36.84 104 VAL A CA 1
ATOM 818 C C . VAL A 1 104 ? -74.847 -5.879 3.704 1.00 36.84 104 VAL A C 1
ATOM 820 O O . VAL A 1 104 ? -75.630 -5.112 4.247 1.00 36.84 104 VAL A O 1
ATOM 823 N N . TRP A 1 105 ? -74.454 -5.786 2.426 1.00 29.28 105 TRP A N 1
ATOM 824 C CA . TRP A 1 105 ? -75.265 -5.205 1.340 1.00 29.28 105 TRP A CA 1
ATOM 825 C C . TRP A 1 105 ? -75.109 -6.080 0.082 1.00 29.28 105 TRP A C 1
ATOM 827 O O . TRP A 1 105 ? -73.994 -6.307 -0.389 1.00 29.28 105 TRP A O 1
ATOM 837 N N . SER A 1 106 ? -76.243 -6.608 -0.387 1.00 34.00 106 SER A N 1
ATOM 838 C CA . SER A 1 106 ? -76.477 -7.259 -1.687 1.00 34.00 106 SER A CA 1
ATOM 839 C C . SER A 1 106 ? -76.407 -6.200 -2.818 1.00 34.00 106 SER A C 1
ATOM 841 O O . SER A 1 106 ? -76.411 -5.011 -2.523 1.00 34.00 106 SER A O 1
ATOM 843 N N . ASP A 1 107 ? -76.268 -6.474 -4.114 1.00 34.72 107 ASP A N 1
ATOM 844 C CA . ASP A 1 107 ? -76.937 -7.463 -4.953 1.00 34.72 107 ASP A CA 1
ATOM 845 C C . ASP A 1 107 ? -76.123 -7.794 -6.216 1.00 34.72 107 ASP A C 1
ATOM 847 O O . ASP A 1 107 ? -75.278 -7.034 -6.688 1.00 34.72 107 ASP A O 1
ATOM 851 N N . ASN A 1 108 ? -76.462 -8.967 -6.743 1.00 37.03 108 ASN A N 1
ATOM 852 C CA . ASN A 1 108 ? -76.127 -9.555 -8.035 1.00 37.03 108 ASN A CA 1
ATOM 853 C C . ASN A 1 108 ? -76.230 -8.582 -9.225 1.00 37.03 108 ASN A C 1
ATOM 855 O O . ASN A 1 108 ? -77.204 -7.839 -9.302 1.00 37.03 108 ASN A O 1
ATOM 859 N N . ASN A 1 109 ? -75.366 -8.734 -10.239 1.00 39.03 109 ASN A N 1
ATOM 860 C CA . ASN A 1 109 ? -75.867 -9.072 -11.578 1.00 39.03 109 ASN A CA 1
ATOM 861 C C . ASN A 1 109 ? -74.782 -9.610 -12.530 1.00 39.03 109 ASN A C 1
ATOM 863 O O . ASN A 1 109 ? -73.632 -9.177 -12.528 1.00 39.03 109 ASN A O 1
ATOM 867 N N . GLU A 1 110 ? -75.242 -10.554 -13.337 1.00 45.56 110 GLU A N 1
ATOM 868 C CA . GLU A 1 110 ? -74.666 -11.293 -14.455 1.00 45.5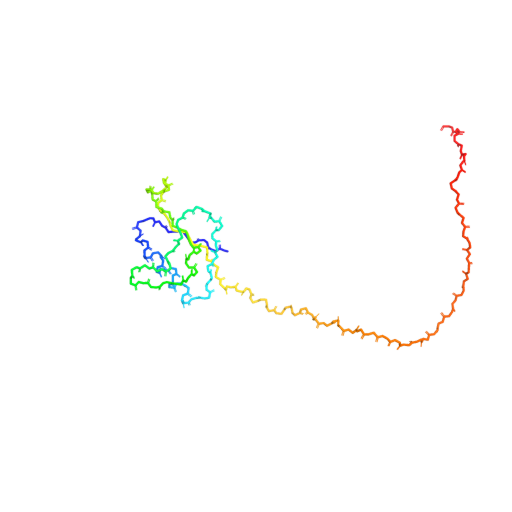6 110 GLU A CA 1
ATOM 869 C C . GLU A 1 110 ? -73.986 -10.381 -15.497 1.00 45.56 110 GLU A C 1
ATOM 871 O O . GLU A 1 110 ? -74.452 -9.289 -15.805 1.00 45.56 110 GLU A O 1
ATOM 876 N N . ASN A 1 111 ? -72.769 -10.727 -15.921 1.00 39.78 111 ASN A N 1
ATOM 877 C CA . ASN A 1 111 ? -72.447 -11.458 -17.157 1.00 39.78 111 ASN A CA 1
ATOM 878 C C . ASN A 1 111 ? -72.848 -10.742 -18.462 1.00 39.78 111 ASN A C 1
ATOM 880 O O . ASN A 1 111 ? -74.031 -10.503 -18.698 1.00 39.78 111 ASN A O 1
ATOM 884 N N . LYS A 1 112 ? -71.867 -10.534 -19.352 1.00 38.59 112 LYS A N 1
ATOM 885 C CA . LYS A 1 112 ? -71.918 -11.010 -20.748 1.00 38.59 112 LYS A CA 1
ATOM 886 C C . LYS A 1 112 ? -70.615 -10.711 -21.489 1.00 38.59 112 LYS A C 1
ATOM 888 O O . LYS A 1 112 ? -70.315 -9.569 -21.829 1.00 38.59 112 LYS A O 1
ATOM 893 N N . ASP A 1 113 ? -69.888 -11.788 -21.759 1.00 42.31 113 ASP A N 1
ATOM 894 C CA . ASP A 1 113 ? -69.062 -11.944 -22.951 1.00 42.31 113 ASP A CA 1
ATOM 895 C C . ASP A 1 113 ? -69.881 -11.640 -24.215 1.00 42.31 113 ASP A C 1
ATOM 897 O O . ASP A 1 113 ? -70.996 -12.142 -24.345 1.00 42.31 113 ASP A O 1
ATOM 901 N N . SER A 1 114 ? -69.304 -10.885 -25.155 1.00 43.88 114 SER A N 1
ATOM 902 C CA . SER A 1 114 ? -69.440 -11.118 -26.603 1.00 43.88 114 SER A CA 1
ATOM 903 C C . SER A 1 114 ? -68.693 -10.034 -27.384 1.00 43.88 114 SER A C 1
ATOM 905 O O . SER A 1 114 ? -69.181 -8.920 -27.573 1.00 43.88 114 SER A O 1
ATOM 907 N N . LEU A 1 115 ? -67.505 -10.388 -27.869 1.00 46.50 115 LEU A N 1
ATOM 908 C CA . LEU A 1 115 ? -67.051 -9.923 -29.174 1.00 46.50 115 LEU A CA 1
ATOM 909 C C . LEU A 1 115 ? -68.009 -10.530 -30.202 1.00 46.50 115 LEU A C 1
ATOM 911 O O . LEU A 1 115 ? -68.147 -11.747 -30.173 1.00 46.50 115 LEU A O 1
ATOM 915 N N . GLU A 1 116 ? -68.643 -9.736 -31.066 1.00 38.84 116 GLU A N 1
ATOM 916 C CA . GLU A 1 116 ? -68.796 -10.068 -32.492 1.00 38.84 116 GLU A CA 1
ATOM 917 C C . GLU A 1 116 ? -69.620 -9.031 -33.278 1.00 38.84 116 GLU A C 1
ATOM 919 O O . GLU A 1 116 ? -70.739 -8.689 -32.911 1.00 38.84 116 GLU A O 1
ATOM 924 N N . THR A 1 117 ? -69.058 -8.674 -34.438 1.00 36.62 117 THR A N 1
ATOM 925 C CA . THR A 1 117 ? -69.753 -8.369 -35.702 1.00 36.62 117 THR A CA 1
ATOM 926 C C . THR A 1 117 ? -70.324 -6.961 -35.935 1.00 36.62 117 THR A C 1
ATOM 928 O O . THR A 1 117 ? -70.993 -6.384 -35.086 1.00 36.62 117 THR A O 1
ATOM 931 N N . ALA A 1 118 ? -70.105 -6.515 -37.184 1.00 35.91 118 ALA A N 1
ATOM 932 C CA . ALA A 1 118 ? -70.698 -5.391 -37.922 1.00 35.91 118 ALA A CA 1
ATOM 933 C C . ALA A 1 118 ? -70.080 -4.002 -37.681 1.00 35.91 118 ALA A C 1
ATOM 935 O O . ALA A 1 118 ? -69.895 -3.588 -36.546 1.00 35.91 118 ALA A O 1
ATOM 936 N N . ASP A 1 119 ? -69.767 -3.153 -38.660 1.00 39.16 119 ASP A N 1
ATOM 937 C CA . ASP A 1 119 ? -69.789 -3.152 -40.134 1.00 39.16 119 ASP A CA 1
ATOM 938 C C . ASP A 1 119 ? -69.045 -1.839 -40.496 1.00 39.16 119 ASP A C 1
ATOM 940 O O . ASP A 1 119 ? -69.333 -0.786 -39.937 1.00 39.16 119 ASP A O 1
ATOM 944 N N . ILE A 1 120 ? -67.882 -1.844 -41.148 1.00 42.22 120 ILE A N 1
ATOM 945 C CA . ILE A 1 120 ? -67.691 -1.616 -42.590 1.00 42.22 120 ILE A CA 1
ATOM 946 C C . ILE A 1 120 ? -68.744 -0.686 -43.270 1.00 42.22 120 ILE A C 1
ATOM 948 O O . ILE A 1 120 ? -69.904 -1.048 -43.412 1.00 42.22 120 ILE A O 1
ATOM 952 N N . TRP A 1 121 ? -68.240 0.447 -43.803 1.00 37.09 121 TRP A N 1
ATOM 953 C CA . TRP A 1 121 ? -68.817 1.450 -44.736 1.00 37.09 121 TRP A CA 1
ATOM 954 C C . TRP A 1 121 ? -69.826 2.506 -44.219 1.00 37.09 121 TRP A C 1
ATOM 956 O O . TRP A 1 121 ? -71.031 2.312 -44.333 1.00 37.09 121 TRP A O 1
ATOM 966 N N . LEU A 1 122 ? -69.338 3.715 -43.869 1.00 41.91 122 LEU A N 1
ATOM 967 C CA . LEU A 1 122 ? -69.879 4.982 -44.411 1.00 41.91 122 LEU A CA 1
ATOM 968 C C . LEU A 1 122 ? -68.898 6.175 -44.247 1.00 41.91 122 LEU A C 1
ATOM 970 O O . LEU A 1 122 ? -68.608 6.573 -43.123 1.00 41.91 122 LEU A O 1
ATOM 974 N N . MET A 1 123 ? -68.512 6.747 -45.400 1.00 45.69 123 MET A N 1
ATOM 975 C CA . MET A 1 123 ? -67.879 8.061 -45.683 1.00 45.69 123 MET A CA 1
ATOM 976 C C . MET A 1 123 ? -66.384 8.263 -45.406 1.00 45.69 123 MET A C 1
ATOM 978 O O . MET A 1 123 ? -65.982 8.463 -44.243 1.00 45.69 123 MET A O 1
#

pLDDT: mean 70.18, std 22.04, range [29.28, 93.31]

Secondary structure (DSSP, 8-state):
-EEEEEETTS-HHHHHHHHHHHHHHSSEEEEP-S--SSEEPPSEETTEE--GGGGGSEEE-HHHHSS--EEEEEEEE----------------------------------------------

Foldseek 3Di:
DDKDKFFDPDDLVVVQVVVQVCVVPAQKAWDQPPDPDAAQRDCDDDPDHGDPRSSSKGWDDCVPHVDTTMIIIDMDHPPPVPPPDDPDDDDDDDDDDDDDDDDDDDDDDDDDDDDDDDDDDDD

Organism: Hevea brasiliensis (NCBI:txid3981)

Radius of gyration: 34.03 Å; chains: 1; bounding box: 89×27×61 Å